Protein AF-A0A7R9WRY3-F1 (afdb_monomer)

Radius of gyration: 20.22 Å; Cα contac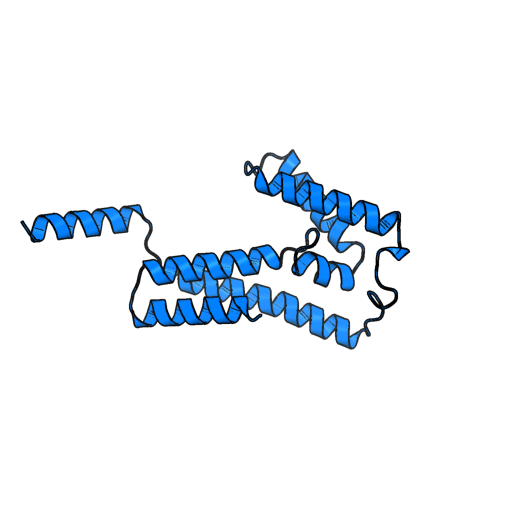ts (8 Å, |Δi|>4): 132; chains: 1; bounding box: 51×34×63 Å

Solvent-accessible surface area (backbone atoms only — not comparable to full-atom values): 8336 Å² total; per-residue (Å²): 104,72,63,53,53,50,18,49,52,37,38,52,51,12,66,76,66,69,34,61,67,35,28,52,52,16,42,52,36,33,48,54,50,54,60,36,50,37,45,46,35,86,33,62,17,13,51,53,40,36,48,76,32,80,60,41,40,54,53,37,48,51,54,50,50,50,39,53,74,71,59,76,59,88,54,72,65,56,56,54,51,50,49,50,23,49,55,51,49,51,44,56,75,74,39,64,80,82,46,63,92,60,59,70,74,62,52,71,68,54,47,50,54,52,51,51,50,52,54,50,49,53,53,52,43,53,50,52,32,56,61,46,51,74,72,42,75,58,70,69,59,54,55,48,56,54,51,53,56,56,59,77,75,108

Secondary structure (DSSP, 8-state):
-HHHHHHHHHHHHHHHHT-HHHHHHHHHHHHHHHHHTSSSTTSHHHHHHHHH-TTHHHHHHHHHHHHHHTT----HHHHHHHHHHHHHHHHHHH-GGGS-TTTT---HHHHHHHHHHHHHHHHHHHHHHHHHHTTPPPHHHHHHHHHHHHHHT-

Structure (mmCIF, N/CA/C/O backbone):
data_AF-A0A7R9WRY3-F1
#
_entry.id   AF-A0A7R9WRY3-F1
#
loop_
_atom_site.group_PDB
_atom_site.id
_atom_site.type_symbol
_atom_site.label_atom_id
_atom_site.label_alt_id
_atom_site.label_comp_id
_atom_site.label_asym_id
_atom_site.label_entity_id
_atom_site.label_seq_id
_atom_site.pdbx_PDB_ins_code
_atom_site.Cartn_x
_atom_site.Cartn_y
_atom_site.Cartn_z
_atom_site.occupancy
_atom_site.B_iso_or_equiv
_atom_site.auth_seq_id
_atom_site.auth_comp_id
_atom_site.auth_asym_id
_atom_site.auth_atom_id
_atom_site.pdbx_PDB_model_num
ATOM 1 N N . ALA A 1 1 ? -1.121 -11.060 -3.358 1.00 72.81 1 ALA A N 1
ATOM 2 C CA . ALA A 1 1 ? -2.499 -11.564 -3.558 1.00 72.81 1 ALA A CA 1
ATOM 3 C C . ALA A 1 1 ? -2.985 -12.427 -2.392 1.00 72.81 1 ALA A C 1
ATOM 5 O O . ALA A 1 1 ? -4.019 -12.094 -1.838 1.00 72.81 1 ALA A O 1
ATOM 6 N N . LEU A 1 2 ? -2.265 -13.479 -1.966 1.00 83.75 2 LEU A N 1
ATOM 7 C CA . LEU A 1 2 ? -2.699 -14.319 -0.829 1.00 83.75 2 LEU A CA 1
ATOM 8 C C . LEU A 1 2 ? -2.947 -13.514 0.459 1.00 83.75 2 LEU A C 1
ATOM 10 O O . LEU A 1 2 ? -3.986 -13.682 1.087 1.00 83.75 2 LEU A O 1
ATOM 14 N N . GLY A 1 3 ? -2.055 -12.575 0.797 1.00 85.69 3 GLY A N 1
ATOM 15 C CA . GLY A 1 3 ? -2.261 -11.666 1.933 1.00 85.69 3 GLY A CA 1
ATOM 16 C C . GLY A 1 3 ? -3.494 -10.766 1.784 1.00 85.69 3 GLY A C 1
ATOM 17 O O . GLY A 1 3 ? -4.172 -10.491 2.767 1.00 85.69 3 GLY A O 1
ATOM 18 N N . SER A 1 4 ? -3.818 -10.347 0.559 1.00 90.12 4 SER A N 1
ATOM 19 C CA . SER A 1 4 ? -4.990 -9.524 0.236 1.00 90.12 4 SER A CA 1
ATOM 20 C C . SER A 1 4 ? -6.288 -10.319 0.398 1.00 90.12 4 SER A C 1
ATOM 22 O O . SER A 1 4 ? -7.255 -9.820 0.962 1.00 90.12 4 SER A O 1
ATOM 24 N N . VAL A 1 5 ? -6.283 -11.581 -0.044 1.00 94.00 5 VAL A N 1
ATOM 25 C CA . VAL A 1 5 ? -7.399 -12.521 0.146 1.00 94.00 5 VAL A CA 1
ATOM 26 C C . VAL A 1 5 ? -7.594 -12.830 1.628 1.00 94.00 5 VAL A C 1
ATOM 28 O O . VAL A 1 5 ? -8.725 -12.817 2.099 1.00 94.00 5 VAL A O 1
ATOM 31 N N . GLY A 1 6 ? -6.509 -13.045 2.379 1.00 94.12 6 GLY A N 1
ATOM 32 C CA . GLY A 1 6 ? -6.565 -13.252 3.827 1.00 94.12 6 GLY A CA 1
ATOM 33 C C . GLY A 1 6 ? -7.178 -12.059 4.563 1.00 94.12 6 GLY A C 1
ATOM 34 O O . GLY A 1 6 ? -8.118 -12.240 5.331 1.00 94.12 6 GLY A O 1
ATOM 35 N N . ALA A 1 7 ? -6.716 -10.837 4.275 1.00 94.31 7 ALA A N 1
ATOM 36 C CA . ALA A 1 7 ? -7.299 -9.617 4.838 1.00 94.31 7 ALA A CA 1
ATOM 37 C C . ALA A 1 7 ? -8.787 -9.465 4.468 1.00 94.31 7 ALA A C 1
ATOM 39 O O . ALA A 1 7 ? -9.609 -9.160 5.328 1.00 94.31 7 ALA A O 1
ATOM 40 N N . GLY A 1 8 ? -9.154 -9.780 3.220 1.00 95.38 8 GLY A N 1
ATOM 41 C CA . GLY A 1 8 ? -10.547 -9.813 2.771 1.00 95.38 8 GLY A CA 1
ATOM 42 C C . GLY A 1 8 ? -11.404 -10.836 3.522 1.00 95.38 8 GLY A C 1
ATOM 43 O O . GLY A 1 8 ? -12.517 -10.520 3.929 1.00 95.38 8 GLY A O 1
ATOM 44 N N . ALA A 1 9 ? -10.887 -12.041 3.770 1.00 96.62 9 ALA A N 1
ATOM 45 C CA . ALA A 1 9 ? -11.593 -13.063 4.541 1.00 96.62 9 ALA A CA 1
ATOM 46 C C . ALA A 1 9 ? -11.839 -12.613 5.991 1.00 96.62 9 ALA A C 1
ATOM 48 O O . ALA A 1 9 ? -12.934 -12.808 6.520 1.00 96.62 9 ALA A O 1
ATOM 49 N N . VAL A 1 10 ? -10.855 -11.953 6.612 1.00 96.62 10 VAL A N 1
ATOM 50 C CA . VAL A 1 10 ? -11.017 -11.360 7.948 1.00 96.62 10 VAL A CA 1
ATOM 51 C C . VAL A 1 10 ? -12.046 -10.228 7.922 1.00 96.62 10 VAL A C 1
ATOM 53 O O . VAL A 1 10 ? -12.890 -10.173 8.813 1.00 96.62 10 VAL A O 1
ATOM 56 N N . ALA A 1 11 ? -12.050 -9.381 6.888 1.00 96.25 11 ALA A N 1
ATOM 57 C CA . ALA A 1 11 ? -13.051 -8.326 6.729 1.00 96.25 11 ALA A CA 1
ATOM 58 C C . ALA A 1 11 ? -14.471 -8.900 6.606 1.00 96.25 11 ALA A C 1
ATOM 60 O O . ALA A 1 11 ? -15.400 -8.405 7.241 1.00 96.25 11 ALA A O 1
ATOM 61 N N . VAL A 1 12 ? -14.655 -9.981 5.841 1.00 96.62 12 VAL A N 1
ATOM 62 C CA . VAL A 1 12 ? -15.948 -10.679 5.744 1.00 96.62 12 VAL A CA 1
ATOM 63 C C . VAL A 1 12 ? -16.364 -11.228 7.110 1.00 96.62 12 VAL A C 1
ATOM 65 O O . VAL A 1 12 ? -17.493 -11.000 7.543 1.00 96.62 12 VAL A O 1
ATOM 68 N N . ALA A 1 13 ? -15.449 -11.880 7.832 1.00 96.81 13 ALA A N 1
ATOM 69 C CA . ALA A 1 13 ? -15.718 -12.367 9.183 1.00 96.81 13 ALA A CA 1
ATOM 70 C C . ALA A 1 13 ? -16.084 -11.226 10.152 1.00 96.81 13 ALA A C 1
ATOM 72 O O . ALA A 1 13 ? -16.980 -11.393 10.984 1.00 96.81 13 ALA A O 1
ATOM 73 N N . ALA A 1 14 ? -15.453 -10.055 10.020 1.00 96.00 14 ALA A N 1
ATOM 74 C CA . ALA A 1 14 ? -15.780 -8.862 10.796 1.00 96.00 14 ALA A CA 1
ATOM 75 C C . ALA A 1 14 ? -17.222 -8.405 10.552 1.00 96.00 14 ALA A C 1
ATOM 77 O O . ALA A 1 14 ? -17.961 -8.189 11.510 1.00 96.00 14 ALA A O 1
ATOM 78 N N . HIS A 1 15 ? -17.662 -8.355 9.291 1.00 94.44 15 HIS A N 1
ATOM 79 C CA . HIS A 1 15 ? -19.038 -7.991 8.944 1.00 94.44 15 HIS A CA 1
ATOM 80 C C . HIS A 1 15 ? -20.062 -9.031 9.416 1.00 94.44 15 HIS A C 1
ATOM 82 O O . HIS A 1 15 ? -21.147 -8.661 9.859 1.0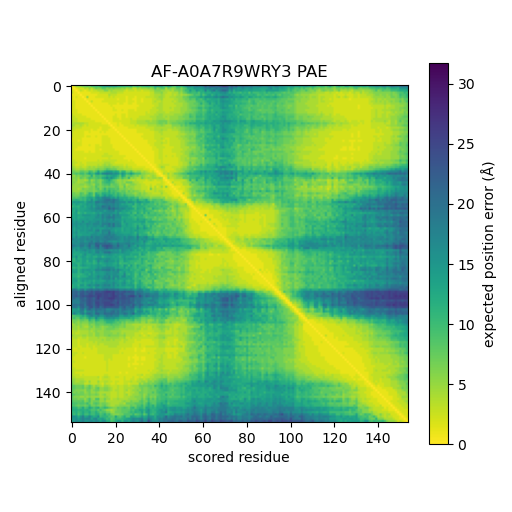0 94.44 15 HIS A O 1
ATOM 88 N N . MET A 1 16 ? -19.733 -10.324 9.370 1.00 96.19 16 MET A N 1
ATOM 89 C CA . MET A 1 16 ? -20.640 -11.379 9.840 1.00 96.19 16 MET A CA 1
ATOM 90 C C . MET A 1 16 ? -20.808 -11.384 11.363 1.00 96.19 16 MET A C 1
ATOM 92 O O . MET A 1 16 ? -21.893 -11.658 11.864 1.00 96.19 16 MET A O 1
ATOM 96 N N . THR A 1 17 ? -19.736 -11.092 12.100 1.00 95.75 17 THR A N 1
ATOM 97 C CA . THR A 1 17 ? -19.719 -11.140 13.574 1.00 95.75 17 THR A CA 1
ATOM 98 C C . THR A 1 17 ? -19.922 -9.777 14.232 1.00 95.75 17 THR A C 1
ATOM 100 O O . THR A 1 17 ? -20.050 -9.706 15.452 1.00 95.75 17 THR A O 1
ATOM 103 N N . GLN A 1 18 ? -19.920 -8.694 13.446 1.00 93.31 18 GLN A N 1
ATOM 104 C CA . GLN A 1 18 ? -19.911 -7.303 13.917 1.00 93.31 18 GLN A CA 1
ATOM 105 C C . GLN A 1 18 ? -18.767 -7.011 14.910 1.00 93.31 18 GLN A C 1
ATOM 107 O O . GLN A 1 18 ? -18.871 -6.152 15.788 1.00 93.31 18 GLN A O 1
ATOM 112 N N . SER A 1 19 ? -17.651 -7.735 14.780 1.00 94.38 19 SER A N 1
ATOM 113 C CA . SER A 1 19 ? -16.525 -7.657 15.709 1.00 94.38 19 SER A CA 1
ATOM 114 C C . SER A 1 19 ? -15.585 -6.505 15.366 1.00 94.38 19 SER A C 1
ATOM 116 O O . SER A 1 19 ? -14.888 -6.525 14.351 1.00 94.38 19 SER A O 1
ATOM 118 N N . GLN A 1 20 ? -15.498 -5.532 16.274 1.00 94.06 20 GLN A N 1
ATOM 119 C CA . GLN A 1 20 ? -14.605 -4.370 16.164 1.00 94.06 20 GLN A CA 1
ATOM 120 C C . GLN A 1 20 ? -13.122 -4.761 16.153 1.00 94.06 20 GLN A C 1
ATOM 122 O O . GLN A 1 20 ? -12.318 -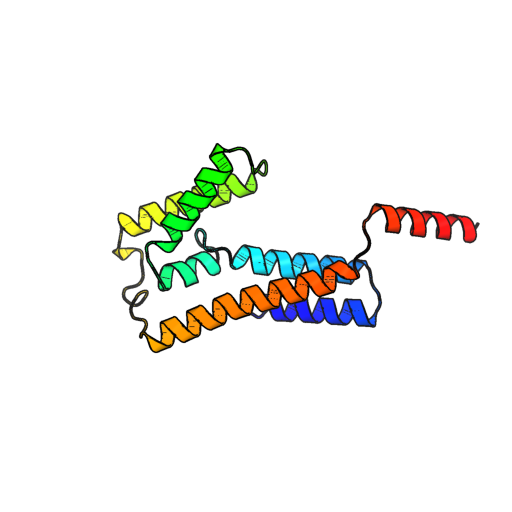4.125 15.476 1.00 94.06 20 GLN A O 1
ATOM 127 N N . LEU A 1 21 ? -12.770 -5.863 16.821 1.00 93.75 21 LEU A N 1
ATOM 128 C CA . LEU A 1 21 ? -11.424 -6.426 16.747 1.00 93.75 21 LEU A CA 1
ATOM 129 C C . LEU A 1 21 ? -11.110 -6.926 15.332 1.00 93.75 21 LEU A C 1
ATOM 131 O O . LEU A 1 21 ? -10.042 -6.636 14.802 1.00 93.75 21 LEU A O 1
ATOM 135 N N . LEU A 1 22 ? -12.035 -7.660 14.708 1.00 96.06 22 LEU A N 1
ATOM 136 C CA . LEU A 1 22 ? -11.818 -8.198 13.364 1.00 96.06 22 LEU A CA 1
ATOM 137 C C . LEU A 1 22 ? -11.782 -7.091 12.307 1.00 96.06 22 LEU A C 1
ATOM 139 O O . LEU A 1 22 ? -10.964 -7.183 11.394 1.00 96.06 22 LEU A O 1
ATOM 143 N N . PHE A 1 23 ? -12.579 -6.027 12.464 1.00 96.31 23 PHE A N 1
ATOM 144 C CA . PHE A 1 23 ? -12.474 -4.836 11.616 1.00 96.31 23 PHE A CA 1
ATOM 145 C C . PHE A 1 23 ? -11.063 -4.239 11.676 1.00 96.31 23 PHE A C 1
ATOM 147 O O . PHE A 1 23 ? -10.453 -4.039 10.629 1.00 96.31 23 PHE A O 1
ATOM 154 N N . ALA A 1 24 ? -10.502 -4.054 12.877 1.00 94.75 24 ALA A N 1
ATOM 155 C CA . ALA A 1 24 ? -9.151 -3.519 13.046 1.00 94.75 24 ALA A CA 1
ATOM 156 C C . ALA A 1 24 ? -8.056 -4.438 12.467 1.00 94.75 24 ALA A C 1
ATOM 158 O O . ALA A 1 24 ? -7.100 -3.962 11.855 1.00 94.75 24 ALA A O 1
ATOM 159 N N . VAL A 1 25 ? -8.191 -5.760 12.629 1.00 95.75 25 VAL A N 1
ATOM 160 C CA . VAL A 1 25 ? -7.232 -6.734 12.074 1.00 95.75 25 VAL A CA 1
ATOM 161 C C . VAL A 1 25 ? -7.292 -6.760 10.545 1.00 95.75 25 VAL A C 1
ATOM 163 O O . VAL A 1 25 ? -6.247 -6.822 9.894 1.00 95.75 25 VAL A O 1
ATOM 166 N N . ALA A 1 26 ? -8.490 -6.689 9.960 1.00 96.31 26 ALA A N 1
ATOM 167 C CA . ALA A 1 26 ? -8.658 -6.574 8.516 1.00 96.31 26 ALA A CA 1
ATOM 168 C C . ALA A 1 26 ? -8.031 -5.280 7.978 1.00 96.31 26 ALA A C 1
ATOM 170 O O . ALA A 1 26 ? -7.277 -5.337 7.006 1.00 96.31 26 ALA A O 1
ATOM 171 N N . ASP A 1 27 ? -8.274 -4.149 8.650 1.00 94.19 27 ASP A N 1
ATOM 172 C CA . ASP A 1 27 ? -7.731 -2.838 8.275 1.00 94.19 27 ASP A CA 1
ATOM 173 C C . ASP A 1 27 ? -6.198 -2.851 8.278 1.00 94.19 27 ASP A C 1
ATOM 175 O O . ASP A 1 27 ? -5.555 -2.479 7.296 1.00 94.19 27 ASP A O 1
ATOM 179 N N . PHE A 1 28 ? -5.598 -3.409 9.334 1.00 94.00 28 PHE A N 1
ATOM 180 C CA . PHE A 1 28 ? -4.153 -3.613 9.413 1.00 94.00 28 PHE A CA 1
ATOM 181 C C . PHE A 1 28 ? -3.633 -4.523 8.290 1.00 94.00 28 PHE A C 1
ATOM 183 O O . PHE A 1 28 ? -2.594 -4.249 7.686 1.00 94.00 28 PHE A O 1
ATOM 190 N N . GLY A 1 29 ? -4.360 -5.596 7.971 1.00 94.75 29 GLY A N 1
ATOM 191 C CA . GLY A 1 29 ? -4.026 -6.495 6.870 1.00 94.75 29 GLY A CA 1
ATOM 192 C C . GLY A 1 29 ? -4.026 -5.793 5.509 1.00 94.75 29 GLY A C 1
ATOM 193 O O . GLY A 1 29 ? -3.085 -5.970 4.729 1.00 94.75 29 GLY A O 1
ATOM 194 N N . PHE A 1 30 ? -5.041 -4.976 5.217 1.00 95.31 30 PHE A N 1
ATOM 195 C CA . PHE A 1 30 ? -5.092 -4.176 3.990 1.00 95.31 30 PHE A CA 1
ATOM 196 C C . PHE A 1 30 ? -3.952 -3.164 3.933 1.00 95.31 30 PHE A C 1
ATOM 198 O O . PHE A 1 30 ? -3.247 -3.112 2.922 1.00 95.31 30 PHE A O 1
ATOM 205 N N . MET A 1 31 ? -3.703 -2.463 5.039 1.00 92.94 31 MET A N 1
ATOM 206 C CA . MET A 1 31 ? -2.604 -1.517 5.171 1.00 92.94 31 MET A CA 1
ATOM 207 C C . MET A 1 31 ? -1.268 -2.192 4.841 1.00 92.94 31 MET A C 1
ATOM 209 O O . MET A 1 31 ? -0.562 -1.736 3.948 1.00 92.94 31 MET A O 1
ATOM 213 N N . VAL A 1 32 ? -0.929 -3.320 5.475 1.00 90.88 32 VAL A N 1
ATOM 214 C CA . VAL A 1 32 ? 0.333 -4.040 5.212 1.00 90.88 32 VAL A CA 1
ATOM 215 C C . VAL A 1 32 ? 0.465 -4.449 3.739 1.00 90.88 32 VAL A C 1
ATOM 217 O O . VAL A 1 32 ? 1.544 -4.314 3.157 1.00 90.88 32 VAL A O 1
ATOM 220 N N . ASN A 1 33 ? -0.620 -4.906 3.103 1.00 92.31 33 ASN A N 1
ATOM 221 C CA . ASN A 1 33 ? -0.599 -5.220 1.672 1.00 92.31 33 ASN A CA 1
ATOM 222 C C . ASN A 1 33 ? -0.350 -3.967 0.814 1.00 92.31 33 ASN A C 1
ATOM 224 O O . ASN A 1 33 ? 0.443 -4.032 -0.122 1.00 92.31 33 ASN A O 1
ATOM 228 N N . LEU A 1 34 ? -0.987 -2.836 1.127 1.00 89.56 34 LEU A N 1
ATOM 229 C CA . LEU A 1 34 ? -0.782 -1.568 0.419 1.00 89.56 34 LEU A CA 1
ATOM 230 C C . LEU A 1 34 ? 0.642 -1.035 0.600 1.00 89.56 34 LEU A C 1
ATOM 232 O O . LEU A 1 34 ? 1.257 -0.611 -0.377 1.00 89.56 34 LEU A O 1
ATOM 236 N N . PHE A 1 35 ? 1.198 -1.130 1.811 1.00 86.19 35 PHE A N 1
ATOM 237 C CA . PHE A 1 35 ? 2.595 -0.793 2.075 1.00 86.19 35 PHE A CA 1
ATOM 238 C C . PHE A 1 35 ? 3.532 -1.642 1.209 1.00 86.19 35 PHE A C 1
ATOM 240 O O . PHE A 1 35 ? 4.390 -1.089 0.527 1.00 86.19 35 PHE A O 1
ATOM 247 N N . ASN A 1 36 ? 3.332 -2.965 1.156 1.00 86.31 36 ASN A N 1
ATOM 248 C CA . ASN A 1 36 ? 4.123 -3.864 0.305 1.00 86.31 36 ASN A CA 1
ATOM 249 C C . ASN A 1 36 ? 4.024 -3.540 -1.189 1.00 86.31 36 ASN A C 1
ATOM 251 O O . ASN A 1 36 ? 4.960 -3.826 -1.933 1.00 86.31 36 ASN A O 1
ATOM 255 N N . LEU A 1 37 ? 2.927 -2.929 -1.632 1.00 87.12 37 LEU A N 1
ATOM 256 C CA . LEU A 1 37 ? 2.745 -2.483 -3.009 1.00 87.12 37 LEU A CA 1
ATOM 257 C C . LEU A 1 37 ? 3.308 -1.082 -3.275 1.00 87.12 37 LEU A C 1
ATOM 259 O O . LEU A 1 37 ? 3.155 -0.600 -4.387 1.00 87.12 37 LEU A O 1
ATOM 263 N N . MET A 1 38 ? 3.980 -0.407 -2.340 1.00 80.50 38 MET A N 1
ATOM 264 C CA . MET A 1 38 ? 4.642 0.859 -2.670 1.00 80.50 38 MET A CA 1
ATOM 265 C C . MET A 1 38 ? 5.826 0.638 -3.632 1.00 80.50 38 MET A C 1
ATOM 267 O O . MET A 1 38 ? 6.582 -0.324 -3.473 1.00 80.50 38 MET A O 1
ATOM 271 N N . PRO A 1 39 ? 6.044 1.528 -4.622 1.00 75.19 39 PRO A N 1
ATOM 272 C CA . PRO A 1 39 ? 7.098 1.385 -5.630 1.00 75.19 39 PRO A CA 1
ATOM 273 C C . PRO A 1 39 ? 8.487 1.796 -5.099 1.00 75.19 39 PRO A C 1
ATOM 275 O O . PRO A 1 39 ? 9.192 2.583 -5.730 1.00 75.19 39 PRO A O 1
ATOM 278 N N . ILE A 1 40 ? 8.884 1.295 -3.926 1.00 70.94 40 ILE A N 1
ATOM 279 C CA . ILE A 1 40 ? 10.106 1.704 -3.221 1.00 70.94 40 ILE A CA 1
ATOM 280 C C . ILE A 1 40 ? 10.883 0.470 -2.748 1.00 70.94 40 ILE A C 1
ATOM 282 O O . ILE A 1 40 ? 10.313 -0.444 -2.155 1.00 70.94 40 ILE A O 1
ATOM 286 N N . GLY A 1 41 ? 12.196 0.463 -3.000 1.00 70.19 41 GLY A N 1
ATOM 287 C CA . GLY A 1 41 ? 13.119 -0.572 -2.522 1.00 70.19 41 GLY A CA 1
ATOM 288 C C . GLY A 1 41 ? 12.747 -1.994 -2.956 1.00 70.19 41 GLY A C 1
ATOM 289 O O . GLY A 1 41 ? 12.268 -2.209 -4.075 1.00 70.19 41 GLY A O 1
ATOM 290 N N . SER A 1 42 ? 12.959 -2.946 -2.043 1.00 65.25 42 SER A N 1
ATOM 291 C CA . SER A 1 42 ? 12.797 -4.389 -2.261 1.00 65.25 42 SER A CA 1
ATOM 292 C C . SER A 1 42 ? 11.386 -4.892 -1.961 1.00 65.25 42 SER A C 1
ATOM 294 O O . SER A 1 42 ? 11.115 -6.089 -2.097 1.00 65.25 42 SER A O 1
ATOM 296 N N . MET A 1 43 ? 10.485 -3.981 -1.576 1.00 77.81 43 MET A N 1
ATOM 297 C CA . MET A 1 43 ? 9.063 -4.261 -1.400 1.00 77.81 43 MET A CA 1
ATOM 298 C C . MET A 1 43 ? 8.481 -4.807 -2.712 1.00 77.81 43 MET A C 1
ATOM 300 O O . MET A 1 43 ? 8.996 -4.526 -3.801 1.00 77.81 43 MET A O 1
ATOM 304 N N . ASP A 1 44 ? 7.402 -5.586 -2.636 1.00 82.12 44 ASP A N 1
ATOM 305 C CA . ASP A 1 44 ? 6.805 -6.228 -3.816 1.00 82.12 44 ASP A CA 1
ATOM 306 C C . ASP A 1 44 ? 6.475 -5.211 -4.925 1.00 82.12 44 ASP A C 1
ATOM 308 O O . ASP A 1 44 ? 6.756 -5.458 -6.102 1.00 82.12 44 ASP A O 1
ATOM 312 N N . GLY A 1 45 ? 5.978 -4.025 -4.560 1.00 78.31 45 GLY A N 1
ATOM 313 C CA . GLY A 1 45 ? 5.736 -2.916 -5.484 1.00 78.31 45 GLY A CA 1
ATOM 314 C C . GLY A 1 45 ? 7.013 -2.348 -6.102 1.00 78.31 45 GLY A C 1
ATOM 315 O O . GLY A 1 45 ? 7.038 -2.049 -7.294 1.00 78.31 45 GLY A O 1
ATOM 316 N N . GLY A 1 46 ? 8.110 -2.279 -5.347 1.00 76.38 46 GLY A N 1
ATOM 317 C CA . GLY A 1 46 ? 9.427 -1.895 -5.852 1.00 76.38 46 GLY A CA 1
ATOM 318 C C . GLY A 1 46 ? 9.985 -2.897 -6.868 1.00 76.38 46 GLY A C 1
ATOM 319 O O . GLY A 1 46 ? 10.544 -2.490 -7.889 1.00 76.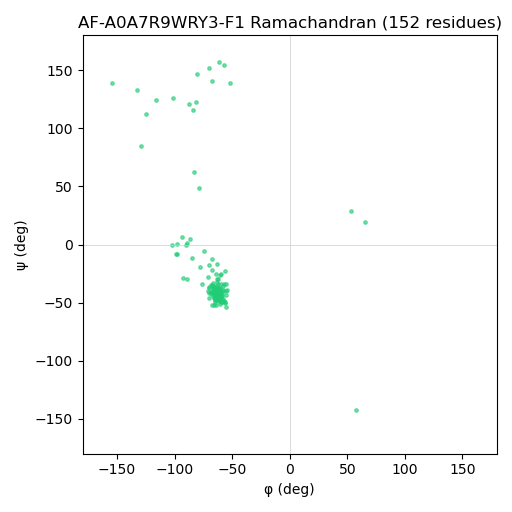38 46 GLY A O 1
ATOM 320 N N . ARG A 1 47 ? 9.759 -4.199 -6.666 1.00 79.12 47 ARG A N 1
ATOM 321 C CA . ARG A 1 47 ? 10.156 -5.252 -7.618 1.00 79.12 47 ARG A CA 1
ATOM 322 C C . ARG A 1 47 ? 9.319 -5.212 -8.896 1.00 79.12 47 ARG A C 1
ATOM 324 O O . ARG A 1 47 ? 9.873 -5.274 -9.991 1.00 79.12 47 ARG A O 1
ATOM 331 N N . ILE A 1 48 ? 7.997 -5.079 -8.777 1.00 79.56 48 ILE A N 1
ATOM 332 C CA . ILE A 1 48 ? 7.088 -5.024 -9.932 1.00 79.56 48 ILE A CA 1
ATOM 333 C C . ILE A 1 48 ? 7.320 -3.740 -10.737 1.00 79.56 48 ILE A C 1
ATOM 335 O O . ILE A 1 48 ? 7.571 -3.804 -11.941 1.00 79.56 48 ILE A O 1
ATOM 339 N N . ALA A 1 49 ? 7.307 -2.576 -10.081 1.00 77.38 49 ALA A N 1
ATOM 340 C CA . ALA A 1 49 ? 7.554 -1.295 -10.737 1.00 77.38 49 ALA A CA 1
ATOM 341 C C . ALA A 1 49 ? 8.961 -1.247 -11.345 1.00 77.38 49 ALA A C 1
ATOM 343 O O . ALA A 1 49 ? 9.134 -0.799 -12.478 1.00 77.38 49 ALA A O 1
ATOM 344 N N . GLY A 1 50 ? 9.947 -1.793 -10.629 1.00 70.31 50 GLY A N 1
ATOM 345 C CA . GLY A 1 50 ? 11.311 -1.938 -11.106 1.00 70.31 50 GLY A CA 1
ATOM 346 C C . GLY A 1 50 ? 11.422 -2.798 -12.365 1.00 70.31 50 GLY A C 1
ATOM 347 O O . GLY A 1 50 ? 12.209 -2.468 -13.253 1.00 70.31 50 GLY A O 1
ATOM 348 N N . ALA A 1 51 ? 10.670 -3.893 -12.468 1.00 71.19 51 ALA A N 1
ATOM 349 C CA . ALA A 1 51 ? 10.642 -4.722 -13.673 1.00 71.19 51 ALA A CA 1
ATOM 350 C C . ALA A 1 51 ? 10.029 -3.969 -14.868 1.00 71.19 51 ALA A C 1
ATOM 352 O O . ALA A 1 51 ? 10.506 -4.102 -15.997 1.00 71.19 51 ALA A O 1
ATOM 353 N N . LEU A 1 52 ? 9.020 -3.125 -14.622 1.00 70.69 52 LEU A N 1
ATOM 354 C CA . LEU A 1 52 ? 8.392 -2.293 -15.652 1.00 70.69 52 LEU A CA 1
ATOM 355 C C . LEU A 1 52 ? 9.312 -1.158 -16.133 1.00 70.69 52 LEU A C 1
ATOM 357 O O . LEU A 1 52 ? 9.368 -0.885 -17.334 1.00 70.69 52 LEU A O 1
ATOM 361 N N . SER A 1 53 ? 10.049 -0.511 -15.224 1.00 69.75 53 SER A N 1
ATOM 362 C CA . SER A 1 53 ? 11.008 0.546 -15.551 1.00 69.75 53 SER A CA 1
ATOM 363 C C . SER A 1 53 ? 12.109 0.674 -14.501 1.00 69.75 53 SER A C 1
ATOM 365 O O . SER A 1 53 ? 11.861 0.703 -13.302 1.00 69.75 53 SER A O 1
ATOM 367 N N . LYS A 1 54 ? 13.346 0.871 -14.960 1.00 67.75 54 LYS A N 1
ATOM 368 C CA . LYS A 1 54 ? 14.515 1.147 -14.104 1.00 67.75 54 LYS A CA 1
ATOM 369 C C . LYS A 1 54 ? 14.376 2.476 -13.344 1.00 67.75 54 LYS A C 1
ATOM 371 O O . LYS A 1 54 ? 14.962 2.650 -12.283 1.00 67.75 54 LYS A O 1
ATOM 376 N N . TRP A 1 55 ? 13.593 3.404 -13.897 1.00 71.94 55 TRP A N 1
ATOM 377 C CA . TRP A 1 55 ? 13.404 4.762 -13.384 1.00 71.94 55 TRP A CA 1
ATOM 378 C C . TRP A 1 55 ? 12.338 4.868 -12.292 1.00 71.94 55 TRP A C 1
ATOM 380 O O . TRP A 1 55 ? 12.262 5.897 -11.626 1.00 71.94 55 TRP A O 1
ATOM 390 N N . SER A 1 56 ? 11.529 3.826 -12.069 1.00 72.31 56 SER A N 1
ATOM 391 C CA . SER A 1 56 ? 10.480 3.862 -11.042 1.00 72.31 56 SER A CA 1
ATOM 392 C C . SER A 1 56 ? 11.058 4.050 -9.637 1.00 72.31 56 SER A C 1
ATOM 394 O O . SER A 1 56 ? 10.502 4.796 -8.839 1.00 72.31 56 SER A O 1
ATOM 396 N N . HIS A 1 57 ? 12.206 3.429 -9.354 1.00 74.12 57 HIS A N 1
ATOM 397 C CA . HIS A 1 57 ? 12.915 3.576 -8.083 1.00 74.12 57 HIS A CA 1
ATOM 398 C C . HIS A 1 57 ? 13.469 4.990 -7.887 1.00 74.12 57 HIS A C 1
ATOM 400 O O . HIS A 1 57 ? 13.372 5.534 -6.792 1.00 74.12 57 HIS A O 1
ATOM 406 N N . VAL A 1 58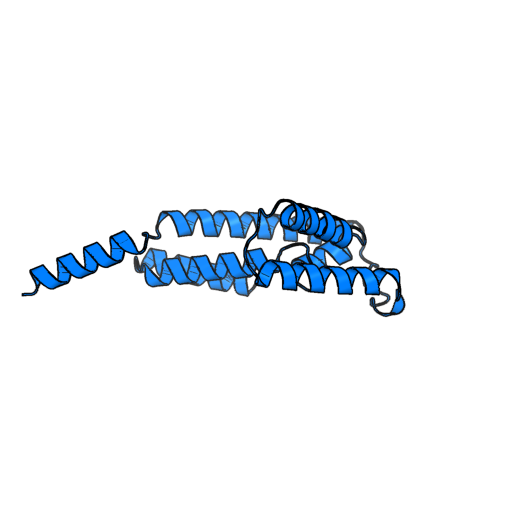 ? 13.969 5.619 -8.956 1.00 80.94 58 VAL A N 1
ATOM 407 C CA . VAL A 1 58 ? 14.427 7.018 -8.928 1.00 80.94 58 VAL A CA 1
ATOM 408 C C . VAL A 1 58 ? 13.253 7.959 -8.654 1.00 80.94 58 VAL A C 1
ATOM 410 O O . VAL A 1 58 ? 13.371 8.855 -7.823 1.00 80.94 58 VAL A O 1
ATOM 413 N N . ALA A 1 59 ? 12.102 7.730 -9.293 1.00 81.50 59 ALA A N 1
ATOM 414 C CA . ALA A 1 59 ? 10.889 8.502 -9.034 1.00 81.50 59 ALA A CA 1
ATOM 415 C C . ALA A 1 59 ? 10.398 8.332 -7.584 1.00 81.50 59 ALA A C 1
ATOM 417 O O . ALA A 1 59 ? 10.065 9.318 -6.927 1.00 81.50 59 ALA A O 1
ATOM 418 N N . GLY A 1 60 ? 10.406 7.098 -7.066 1.00 79.06 60 GLY A N 1
ATOM 419 C CA . GLY A 1 60 ? 10.063 6.795 -5.674 1.00 79.06 60 GLY A CA 1
ATOM 420 C C . GLY A 1 60 ? 11.005 7.467 -4.671 1.00 79.06 60 GLY A C 1
ATOM 421 O O . GLY A 1 60 ? 10.540 8.064 -3.703 1.00 79.06 60 GLY A O 1
ATOM 422 N N . LEU A 1 61 ? 12.316 7.449 -4.931 1.00 84.25 61 LEU A N 1
ATOM 423 C CA . LEU A 1 61 ? 13.309 8.158 -4.119 1.00 84.25 61 LEU A CA 1
ATOM 424 C C . LEU A 1 61 ? 13.159 9.672 -4.187 1.00 84.25 61 LEU A C 1
ATOM 426 O O . LEU A 1 61 ? 13.304 10.330 -3.164 1.00 84.25 61 LEU A O 1
ATOM 430 N N . GLY A 1 62 ? 12.857 10.224 -5.362 1.00 87.06 62 GLY A N 1
ATOM 431 C CA . GLY A 1 62 ? 12.608 11.653 -5.524 1.00 87.06 62 GLY A CA 1
ATOM 432 C C . GLY A 1 62 ? 11.407 12.112 -4.699 1.00 87.06 62 GLY A C 1
ATOM 433 O O . GLY A 1 62 ? 11.516 13.065 -3.932 1.00 87.06 62 GLY A O 1
ATOM 434 N N . MET A 1 63 ? 10.285 11.388 -4.787 1.00 85.06 63 MET A N 1
ATOM 435 C CA . MET A 1 63 ? 9.100 11.664 -3.967 1.00 85.06 63 MET A CA 1
ATOM 436 C C . MET A 1 63 ? 9.378 11.482 -2.473 1.00 85.06 63 MET A C 1
ATOM 438 O O . MET A 1 63 ? 9.053 12.360 -1.678 1.00 85.06 63 MET A O 1
ATOM 442 N N . GLY A 1 64 ? 10.014 10.377 -2.079 1.00 85.00 64 GLY A N 1
ATOM 443 C CA . GLY A 1 64 ? 10.340 10.121 -0.678 1.00 85.00 64 GLY A CA 1
ATOM 444 C C . GLY A 1 64 ? 11.325 11.144 -0.096 1.00 85.00 64 GLY A C 1
ATOM 445 O O . GLY A 1 64 ? 11.142 11.615 1.023 1.00 85.00 64 GLY A O 1
ATOM 446 N N . GLY A 1 65 ? 12.328 11.550 -0.876 1.00 87.12 65 GLY A N 1
ATOM 447 C CA . GLY A 1 65 ? 13.289 12.587 -0.511 1.00 87.12 65 GLY A CA 1
ATOM 448 C C . GLY A 1 65 ? 12.643 13.963 -0.376 1.00 87.12 65 GLY A C 1
ATOM 449 O O . GLY A 1 65 ? 12.946 14.680 0.573 1.00 87.12 65 GLY A O 1
ATOM 450 N N . ALA A 1 66 ? 11.700 14.306 -1.259 1.00 88.50 66 ALA A N 1
ATOM 451 C CA . ALA A 1 66 ? 10.921 15.535 -1.136 1.00 88.50 66 ALA A CA 1
ATOM 452 C C . ALA A 1 66 ? 10.104 15.553 0.167 1.00 88.50 66 ALA A C 1
ATOM 454 O O . ALA A 1 66 ? 10.175 16.526 0.911 1.00 88.50 66 ALA A O 1
ATOM 455 N N . LEU A 1 67 ? 9.404 14.459 0.488 1.00 87.00 67 LEU A N 1
ATOM 456 C CA . LEU A 1 67 ? 8.629 14.331 1.731 1.00 87.00 67 LEU A CA 1
ATOM 457 C C . LEU A 1 67 ? 9.502 14.406 2.995 1.00 87.00 67 LEU A C 1
ATOM 459 O O . LEU A 1 67 ? 9.084 14.987 3.999 1.00 87.00 67 LEU A O 1
ATOM 463 N N . ALA A 1 68 ? 10.710 13.835 2.945 1.00 87.19 68 ALA A N 1
ATOM 464 C CA . ALA A 1 68 ? 11.696 13.953 4.017 1.00 87.19 68 ALA A CA 1
ATOM 465 C C . ALA A 1 68 ? 12.166 15.406 4.183 1.00 87.19 68 ALA A C 1
ATOM 467 O O . ALA A 1 68 ? 12.193 15.925 5.296 1.00 87.19 68 ALA A O 1
ATOM 468 N N . PHE A 1 69 ? 12.502 16.074 3.076 1.00 89.12 69 PHE A N 1
ATOM 469 C CA . PHE A 1 69 ? 13.008 17.446 3.083 1.00 89.12 69 PHE A CA 1
ATOM 470 C C . PHE A 1 69 ? 11.975 18.449 3.601 1.00 89.12 69 PHE A C 1
ATOM 472 O O . PHE A 1 69 ? 12.319 19.356 4.353 1.00 89.12 69 PHE A O 1
ATOM 479 N N . THR A 1 70 ? 10.699 18.273 3.250 1.00 89.94 70 THR A N 1
ATOM 480 C CA . THR A 1 70 ? 9.616 19.131 3.749 1.00 89.94 70 THR A CA 1
ATOM 481 C C . THR A 1 70 ? 9.246 18.848 5.206 1.00 89.94 70 THR A C 1
ATOM 483 O O . THR A 1 70 ? 8.385 19.534 5.747 1.00 89.94 70 THR A O 1
ATOM 486 N N . GLY A 1 71 ? 9.826 17.821 5.840 1.00 85.00 71 GLY A N 1
ATOM 487 C CA . GLY A 1 71 ? 9.454 17.396 7.192 1.00 85.00 71 GLY A CA 1
ATOM 488 C C . GLY A 1 71 ? 8.024 16.854 7.290 1.00 85.00 71 GLY A C 1
ATOM 489 O O . GLY A 1 71 ? 7.465 16.792 8.381 1.00 85.00 71 GLY A O 1
ATOM 490 N N . ALA A 1 72 ? 7.420 16.452 6.165 1.00 82.06 72 ALA A N 1
ATOM 491 C CA . ALA A 1 72 ? 6.035 15.976 6.130 1.00 82.06 72 ALA A CA 1
ATOM 492 C C . ALA A 1 72 ? 5.869 14.611 6.818 1.00 82.06 72 ALA A C 1
ATOM 494 O O . ALA A 1 72 ? 4.758 14.219 7.170 1.00 82.06 72 ALA A O 1
ATOM 495 N N . VAL A 1 73 ? 6.974 13.880 7.011 1.00 79.56 73 VAL A N 1
ATOM 496 C CA . VAL A 1 73 ? 6.983 12.547 7.612 1.00 79.56 73 VAL A CA 1
ATOM 497 C C . VAL A 1 73 ? 7.934 12.509 8.810 1.00 79.56 73 VAL A C 1
ATOM 499 O O . VAL A 1 73 ? 9.153 12.578 8.666 1.00 79.56 73 VAL A O 1
ATOM 502 N N . GLY A 1 74 ? 7.368 12.352 10.009 1.00 80.62 74 GLY A N 1
ATOM 503 C CA . GLY A 1 74 ? 8.113 12.229 11.272 1.00 80.62 74 GLY A CA 1
ATOM 504 C C . GLY A 1 74 ? 8.405 10.789 11.714 1.00 80.62 74 GLY A C 1
ATOM 505 O O . GLY A 1 74 ? 8.873 10.578 12.828 1.00 80.62 74 GLY A O 1
ATOM 506 N N . ASN A 1 75 ? 8.096 9.781 10.892 1.00 81.56 75 ASN A N 1
ATOM 507 C CA . ASN A 1 75 ? 8.218 8.373 11.277 1.00 81.56 75 ASN A CA 1
ATOM 508 C C . ASN A 1 75 ? 9.636 7.825 10.986 1.00 81.56 75 ASN A C 1
ATOM 510 O O . ASN A 1 75 ? 10.021 7.783 9.818 1.00 81.56 75 ASN A O 1
ATOM 514 N N . PRO A 1 76 ? 10.391 7.321 11.983 1.00 82.62 76 PRO A N 1
ATOM 515 C CA . PRO A 1 76 ? 11.731 6.754 11.780 1.00 82.62 76 PRO A CA 1
ATOM 516 C C . PRO A 1 76 ? 11.798 5.629 10.736 1.00 82.62 76 PRO A C 1
ATOM 518 O O . PRO A 1 76 ? 12.779 5.518 10.002 1.00 82.62 76 PRO A O 1
ATOM 521 N N . ILE A 1 77 ? 10.742 4.817 10.621 1.00 80.81 77 ILE A N 1
ATOM 522 C CA . ILE A 1 77 ? 10.668 3.706 9.661 1.00 80.81 77 ILE A CA 1
ATOM 523 C C . ILE A 1 77 ? 10.715 4.228 8.221 1.00 80.81 77 ILE A C 1
ATOM 525 O O . ILE A 1 77 ? 11.341 3.612 7.362 1.00 80.81 77 ILE A O 1
ATOM 529 N N . PHE A 1 78 ? 10.114 5.390 7.956 1.00 81.44 78 PHE A N 1
ATOM 530 C CA . PHE A 1 78 ? 10.132 6.004 6.630 1.00 81.44 78 PHE A CA 1
ATOM 531 C C . PHE A 1 78 ? 11.561 6.284 6.152 1.00 81.44 78 PHE A C 1
ATOM 533 O O . PHE A 1 78 ? 11.901 5.974 5.013 1.00 81.44 78 PHE A O 1
ATOM 540 N N . TYR A 1 79 ? 12.423 6.794 7.034 1.00 84.56 79 TYR A N 1
ATOM 541 C CA . TYR A 1 79 ? 13.819 7.083 6.703 1.00 84.56 79 TYR A CA 1
ATOM 542 C C . TYR A 1 79 ? 14.627 5.807 6.438 1.00 84.56 79 TYR A C 1
ATOM 544 O O . TYR A 1 79 ? 15.464 5.791 5.539 1.00 84.56 79 TYR A O 1
ATOM 552 N N . LEU A 1 80 ? 14.339 4.713 7.152 1.00 83.00 80 LEU A N 1
ATOM 553 C CA . LEU A 1 80 ? 14.944 3.403 6.880 1.00 83.00 80 LEU A CA 1
ATOM 554 C C . LEU A 1 80 ? 14.517 2.852 5.509 1.00 83.00 80 LEU A C 1
ATOM 556 O O . LEU A 1 80 ? 15.343 2.331 4.754 1.00 83.00 80 LEU A O 1
ATOM 560 N N . ILE A 1 81 ? 13.238 3.008 5.155 1.00 80.44 81 ILE A N 1
ATOM 561 C CA . ILE A 1 81 ? 12.714 2.642 3.832 1.00 80.44 81 ILE A CA 1
ATOM 562 C C . ILE A 1 81 ? 13.377 3.498 2.744 1.00 80.44 81 ILE A C 1
ATOM 564 O O . ILE A 1 81 ? 13.817 2.970 1.724 1.00 80.44 81 ILE A O 1
ATOM 568 N N . LEU A 1 82 ? 13.520 4.805 2.972 1.00 84.31 82 LEU A N 1
ATOM 569 C CA . LEU A 1 82 ? 14.161 5.713 2.024 1.00 84.31 82 LEU A CA 1
ATOM 570 C C . LEU A 1 82 ? 15.642 5.363 1.809 1.00 84.31 82 LEU A C 1
ATOM 572 O O . LEU A 1 82 ? 16.101 5.292 0.669 1.00 84.31 82 LEU A O 1
ATOM 576 N N . LEU A 1 83 ? 16.375 5.081 2.889 1.00 86.00 83 LEU A N 1
ATOM 577 C CA . LEU A 1 83 ? 17.784 4.686 2.842 1.00 86.00 83 LEU A CA 1
ATOM 578 C C . LEU A 1 83 ? 17.975 3.358 2.093 1.00 86.00 83 LEU A C 1
ATOM 580 O O . LEU A 1 83 ? 18.833 3.254 1.214 1.00 86.00 83 LEU A O 1
ATOM 584 N N . SER A 1 84 ? 17.160 2.348 2.412 1.00 81.62 84 SER A N 1
ATOM 585 C CA . SER A 1 84 ? 17.214 1.041 1.744 1.00 81.62 84 SER A CA 1
ATOM 586 C C . SER A 1 84 ? 16.862 1.141 0.256 1.00 81.62 84 SER A C 1
ATOM 588 O O . SER A 1 84 ? 17.582 0.585 -0.577 1.00 81.62 84 SER A O 1
ATOM 590 N N . GLY A 1 85 ? 15.840 1.930 -0.098 1.00 79.75 85 GLY A N 1
ATOM 591 C CA . GLY A 1 85 ? 15.503 2.243 -1.487 1.00 79.75 85 GLY A CA 1
ATOM 592 C C . GLY A 1 85 ? 16.635 2.965 -2.226 1.00 79.75 85 GLY A C 1
ATOM 593 O O . GLY A 1 85 ? 16.908 2.658 -3.389 1.00 79.75 85 GLY A O 1
ATOM 594 N N . GLY A 1 86 ? 17.340 3.871 -1.539 1.00 84.06 86 GLY A N 1
ATOM 595 C CA . GLY A 1 86 ? 18.520 4.579 -2.042 1.00 84.06 86 GLY A CA 1
ATOM 596 C C . GLY A 1 86 ? 19.646 3.622 -2.406 1.00 84.06 86 GLY A C 1
ATOM 597 O O . GLY A 1 86 ? 20.153 3.635 -3.529 1.00 84.06 86 GLY A O 1
ATOM 598 N N . TRP A 1 87 ? 19.984 2.738 -1.468 1.00 82.44 87 TRP A N 1
ATOM 599 C CA . TRP A 1 87 ? 21.028 1.732 -1.635 1.00 82.44 87 TRP A CA 1
ATOM 600 C C . TRP A 1 87 ? 20.740 0.759 -2.783 1.00 82.44 87 TRP A C 1
ATOM 602 O O . TRP A 1 87 ? 21.626 0.425 -3.571 1.00 82.44 87 TRP A O 1
ATOM 612 N N . GLU A 1 88 ? 19.496 0.304 -2.907 1.00 76.06 88 GLU A N 1
ATOM 613 C CA . GLU A 1 88 ? 19.097 -0.608 -3.977 1.00 76.06 88 GLU A CA 1
ATOM 614 C C . GLU A 1 88 ?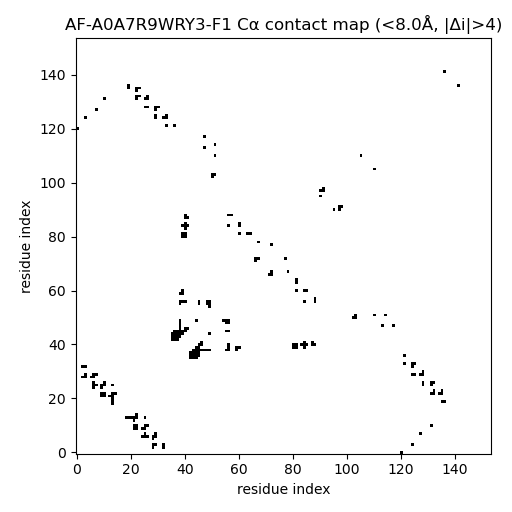 19.125 0.066 -5.348 1.00 76.06 88 GLU A C 1
ATOM 616 O O . GLU A 1 88 ? 19.647 -0.508 -6.303 1.00 76.06 88 GLU A O 1
ATOM 621 N N . THR A 1 89 ? 18.663 1.316 -5.425 1.00 79.44 89 THR A N 1
ATOM 622 C CA . THR A 1 89 ? 18.743 2.114 -6.653 1.00 79.44 89 THR A CA 1
ATOM 623 C C . THR A 1 89 ? 20.194 2.297 -7.079 1.00 79.44 89 THR A C 1
ATOM 625 O O . THR A 1 89 ? 20.528 2.022 -8.228 1.00 79.44 89 THR A O 1
ATOM 628 N N . TYR A 1 90 ? 21.079 2.669 -6.150 1.00 82.12 90 TYR A N 1
ATOM 629 C CA . TYR A 1 90 ? 22.508 2.825 -6.420 1.00 82.12 90 TYR A CA 1
ATOM 630 C C . TYR A 1 90 ? 23.144 1.548 -6.991 1.00 82.12 90 TYR A C 1
ATOM 632 O O . TYR A 1 90 ? 23.779 1.599 -8.049 1.00 82.12 90 TYR A O 1
ATOM 640 N N . LYS A 1 91 ? 22.926 0.391 -6.348 1.00 77.31 91 LYS A N 1
ATOM 641 C CA . LYS A 1 91 ? 23.445 -0.906 -6.824 1.00 77.31 91 LYS A CA 1
ATOM 642 C C . LYS A 1 91 ? 22.937 -1.259 -8.217 1.00 77.31 91 LYS A C 1
ATOM 644 O O . LYS A 1 91 ? 23.661 -1.834 -9.017 1.00 77.31 91 LYS A O 1
ATOM 649 N N . ARG A 1 92 ? 21.708 -0.868 -8.540 1.00 74.00 92 ARG A N 1
ATOM 650 C CA . ARG A 1 92 ? 21.077 -1.173 -9.824 1.00 74.00 92 ARG A CA 1
ATOM 651 C C . ARG A 1 92 ? 21.672 -0.408 -11.006 1.00 74.00 92 ARG A C 1
ATOM 653 O O . ARG A 1 92 ? 21.610 -0.900 -12.132 1.00 74.00 92 ARG A O 1
ATOM 660 N N . PHE A 1 93 ? 22.226 0.781 -10.760 1.00 76.06 93 PHE A N 1
ATOM 661 C CA . PHE A 1 93 ? 22.944 1.566 -11.769 1.00 76.06 93 PHE A CA 1
ATOM 662 C C . PHE A 1 93 ? 24.440 1.232 -11.829 1.00 76.06 93 PHE A C 1
ATOM 664 O O . PHE A 1 93 ? 25.028 1.345 -12.902 1.00 76.06 93 PHE A O 1
ATOM 671 N N . THR A 1 94 ? 25.049 0.823 -10.712 1.00 76.94 94 THR A N 1
ATOM 672 C CA . THR A 1 94 ? 26.496 0.550 -10.628 1.00 76.94 94 THR A CA 1
ATOM 673 C C . THR A 1 94 ? 26.878 -0.903 -10.892 1.00 76.94 94 THR A C 1
ATOM 675 O O . THR A 1 94 ? 27.953 -1.146 -11.431 1.00 76.94 94 THR A O 1
ATOM 678 N N . ASP A 1 95 ? 25.998 -1.860 -10.599 1.00 74.06 95 ASP A N 1
ATOM 679 C CA . ASP A 1 95 ? 26.202 -3.281 -10.880 1.00 74.06 95 ASP A CA 1
ATOM 680 C C . ASP A 1 95 ? 24.991 -3.885 -11.621 1.00 74.06 95 ASP A C 1
ATOM 682 O O . ASP A 1 95 ? 24.096 -4.487 -11.014 1.00 74.06 95 ASP A O 1
ATOM 686 N N . PRO A 1 96 ? 24.940 -3.754 -12.960 1.00 60.97 96 PRO A N 1
ATOM 687 C CA . PRO A 1 96 ? 23.871 -4.325 -13.775 1.00 60.97 96 PRO A CA 1
ATOM 688 C C . PRO A 1 96 ? 23.806 -5.860 -13.737 1.00 60.97 96 PRO A C 1
ATOM 690 O O . PRO A 1 96 ? 22.777 -6.414 -14.123 1.00 60.97 96 PRO A O 1
ATOM 693 N N . LEU A 1 97 ? 24.871 -6.545 -13.290 1.00 58.72 97 LEU A N 1
ATOM 694 C CA . LEU A 1 97 ? 24.930 -8.009 -13.168 1.00 58.72 97 LEU A CA 1
ATOM 695 C C . LEU A 1 97 ? 24.193 -8.513 -11.919 1.00 58.72 97 LEU A C 1
ATOM 697 O O . LEU A 1 97 ? 23.783 -9.672 -11.879 1.00 58.72 97 LEU A O 1
ATOM 701 N N . SER A 1 98 ? 23.954 -7.639 -10.933 1.00 59.75 98 SER A N 1
ATOM 702 C CA . SER A 1 98 ? 23.129 -7.937 -9.753 1.00 59.75 98 SER A CA 1
ATOM 703 C C . SER A 1 98 ? 21.637 -8.127 -10.078 1.00 59.75 98 SER A C 1
ATOM 705 O O . SER A 1 98 ? 20.868 -8.627 -9.253 1.00 59.75 98 SER A O 1
ATOM 707 N N . VAL A 1 99 ? 21.216 -7.756 -11.292 1.00 63.09 99 VAL A N 1
ATOM 708 C CA . VAL A 1 99 ? 19.849 -7.918 -11.790 1.00 63.09 99 VAL A CA 1
ATOM 709 C C . VAL A 1 99 ? 19.797 -9.145 -12.712 1.00 63.09 99 VAL A C 1
ATOM 711 O O . VAL A 1 99 ? 20.555 -9.197 -13.680 1.00 63.09 99 VAL A O 1
ATOM 714 N N . PRO A 1 100 ? 18.902 -10.129 -12.478 1.00 61.88 100 PRO A N 1
ATOM 715 C CA . PRO A 1 100 ? 18.843 -11.346 -13.284 1.00 61.88 100 PRO A CA 1
ATOM 716 C C . PRO A 1 100 ? 18.771 -11.045 -14.795 1.00 61.88 100 PRO A C 1
ATOM 718 O O . PRO A 1 100 ? 17.990 -10.177 -15.194 1.00 61.88 100 PRO A O 1
ATOM 721 N N . PRO A 1 101 ? 19.482 -11.783 -15.670 1.00 59.72 101 PRO A N 1
ATOM 722 C CA . PRO A 1 101 ? 19.535 -11.507 -17.116 1.00 59.72 101 PRO A CA 1
ATOM 723 C C . PRO A 1 101 ? 18.166 -11.464 -17.819 1.00 59.72 101 PRO A C 1
ATOM 725 O O . PRO A 1 101 ? 18.008 -10.845 -18.871 1.00 59.72 101 PRO A O 1
ATOM 728 N N . ASN A 1 102 ? 17.154 -12.104 -17.227 1.00 64.62 102 ASN A N 1
ATOM 729 C CA . ASN A 1 102 ? 15.784 -12.154 -17.738 1.00 64.62 102 ASN A CA 1
ATOM 730 C C . ASN A 1 102 ? 14.835 -11.136 -17.082 1.00 64.62 102 ASN A C 1
ATOM 732 O O . ASN A 1 102 ? 13.669 -11.070 -17.454 1.00 64.62 102 ASN A O 1
ATOM 736 N N . TYR A 1 103 ? 15.310 -10.314 -16.145 1.00 64.38 103 TYR A N 1
ATOM 737 C CA . TYR A 1 103 ? 14.470 -9.411 -15.353 1.00 64.38 103 TYR A CA 1
ATOM 738 C C . TYR A 1 103 ? 13.740 -8.351 -16.198 1.00 64.38 103 TYR A C 1
ATOM 740 O O . TYR A 1 103 ? 12.632 -7.946 -15.865 1.00 64.38 103 TYR A O 1
ATOM 748 N N . TYR A 1 104 ? 14.326 -7.936 -17.328 1.00 65.00 104 TYR A N 1
ATOM 749 C CA . TYR A 1 104 ? 13.705 -6.998 -18.279 1.00 65.00 104 TYR A CA 1
ATOM 750 C C . TYR A 1 104 ? 13.130 -7.673 -19.531 1.00 65.00 104 TYR A C 1
ATOM 752 O O . TYR A 1 104 ? 12.572 -6.990 -20.396 1.00 65.00 104 TYR A O 1
ATOM 760 N N . ARG A 1 105 ? 13.255 -9.003 -19.651 1.00 70.94 105 ARG A N 1
ATOM 761 C CA . ARG A 1 105 ? 12.753 -9.781 -20.794 1.00 70.94 105 ARG A CA 1
ATOM 762 C C . ARG A 1 105 ? 11.270 -10.096 -20.612 1.00 70.94 105 ARG A C 1
ATOM 764 O O . ARG A 1 105 ? 10.864 -11.246 -20.512 1.00 70.94 105 ARG A O 1
ATOM 771 N N . ILE A 1 106 ? 10.474 -9.038 -20.560 1.00 77.38 106 ILE A N 1
ATOM 772 C CA . ILE A 1 106 ? 9.014 -9.089 -20.488 1.00 77.38 106 ILE A CA 1
ATOM 773 C C . ILE A 1 106 ? 8.456 -8.449 -21.749 1.00 77.38 106 ILE A C 1
ATOM 775 O O . ILE A 1 106 ? 8.778 -7.297 -22.061 1.00 77.38 106 ILE A O 1
ATOM 779 N N . THR A 1 107 ? 7.629 -9.209 -22.465 1.00 84.25 107 THR A N 1
ATOM 780 C CA . THR A 1 107 ? 6.923 -8.743 -23.664 1.00 84.25 107 THR A CA 1
ATOM 781 C C . THR A 1 107 ? 5.995 -7.576 -23.324 1.00 84.25 107 THR A C 1
ATOM 783 O O . THR A 1 107 ? 5.551 -7.430 -22.183 1.00 84.25 107 THR A O 1
ATOM 786 N N . THR A 1 108 ? 5.652 -6.747 -24.311 1.00 83.00 108 THR A N 1
ATOM 787 C CA . THR A 1 108 ? 4.721 -5.622 -24.116 1.00 83.00 108 THR A CA 1
ATOM 788 C C . THR A 1 108 ? 3.379 -6.084 -23.544 1.00 83.00 108 THR A C 1
ATOM 790 O O . THR A 1 108 ? 2.864 -5.459 -22.622 1.00 83.00 108 THR A O 1
ATOM 793 N N . ALA A 1 109 ? 2.859 -7.225 -24.010 1.00 84.56 109 ALA A N 1
ATOM 794 C CA . ALA A 1 109 ? 1.635 -7.822 -23.479 1.00 84.56 109 ALA A CA 1
ATOM 795 C C . ALA A 1 109 ? 1.768 -8.180 -21.989 1.00 84.56 109 ALA A C 1
ATOM 797 O O . ALA A 1 109 ? 0.911 -7.811 -21.189 1.00 84.56 109 ALA A O 1
ATOM 798 N N . GLN A 1 110 ? 2.872 -8.819 -21.585 1.00 84.50 110 GLN A N 1
ATOM 799 C CA . GLN A 1 110 ? 3.122 -9.134 -20.174 1.00 84.50 110 GLN A CA 1
ATOM 800 C C . GLN A 1 110 ? 3.266 -7.872 -19.316 1.00 84.50 110 GLN A C 1
ATOM 802 O O . GLN A 1 110 ? 2.753 -7.844 -18.202 1.00 84.50 110 GLN A O 1
ATOM 807 N N . ARG A 1 111 ? 3.910 -6.813 -19.826 1.00 81.69 111 ARG A N 1
ATOM 808 C CA . ARG A 1 111 ? 4.017 -5.530 -19.109 1.00 81.69 111 ARG A CA 1
ATOM 809 C C . ARG A 1 111 ? 2.652 -4.904 -18.850 1.00 81.69 111 ARG A C 1
ATOM 811 O O . ARG A 1 111 ? 2.422 -4.431 -17.742 1.00 81.69 111 ARG A O 1
ATOM 818 N N . VAL A 1 112 ? 1.760 -4.925 -19.841 1.00 84.94 112 VAL A N 1
ATOM 819 C CA . VAL A 1 112 ? 0.388 -4.420 -19.686 1.00 84.94 112 VAL A CA 1
ATOM 820 C C . VAL A 1 112 ? -0.375 -5.266 -18.671 1.00 84.94 112 VAL A C 1
ATOM 822 O O . VAL A 1 112 ? -0.911 -4.712 -17.722 1.00 84.94 112 VAL A O 1
ATOM 825 N N . VAL A 1 113 ? -0.350 -6.597 -18.791 1.00 88.25 113 VAL A N 1
ATOM 826 C CA . VAL A 1 113 ? -1.038 -7.497 -17.845 1.00 88.25 113 VAL A CA 1
ATOM 827 C C . VAL A 1 113 ? -0.549 -7.291 -16.408 1.00 88.25 113 VAL A C 1
ATOM 829 O O . VAL A 1 113 ? -1.362 -7.141 -15.498 1.00 88.25 113 VAL A O 1
ATOM 832 N N . ILE A 1 114 ? 0.769 -7.237 -16.197 1.00 86.50 114 ILE A N 1
ATOM 833 C CA . ILE A 1 114 ? 1.366 -7.027 -14.871 1.00 86.50 114 ILE A CA 1
ATOM 834 C C . ILE A 1 114 ? 1.032 -5.628 -14.343 1.00 86.50 114 ILE A C 1
ATOM 836 O O . ILE A 1 114 ? 0.632 -5.497 -13.190 1.00 86.50 114 ILE A O 1
ATOM 840 N N . GLY A 1 115 ? 1.165 -4.589 -15.173 1.00 85.44 11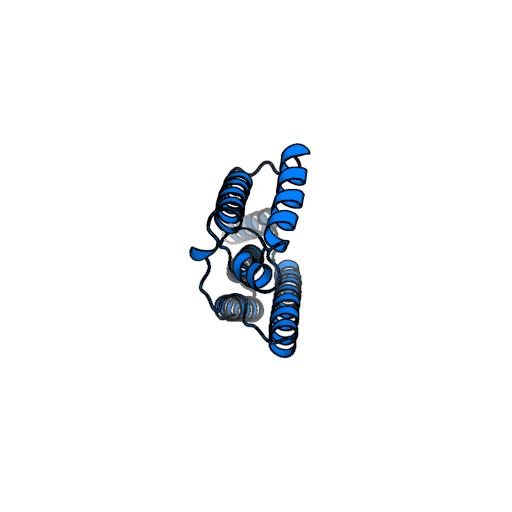5 GLY A N 1
ATOM 841 C CA . GLY A 1 115 ? 0.870 -3.209 -14.790 1.00 85.44 115 GLY A CA 1
ATOM 842 C C . GLY A 1 115 ? -0.599 -3.007 -14.420 1.00 85.44 115 GLY A C 1
ATOM 843 O O . GLY A 1 115 ? -0.897 -2.462 -13.359 1.00 85.44 115 GLY A O 1
ATOM 844 N N . THR A 1 116 ? -1.521 -3.507 -15.245 1.00 87.56 116 THR A N 1
ATOM 845 C CA . THR A 1 116 ? -2.962 -3.461 -14.973 1.00 87.56 116 THR A CA 1
ATOM 846 C C . THR A 1 116 ? -3.319 -4.282 -13.738 1.00 87.56 116 THR A C 1
ATOM 848 O O . THR A 1 116 ? -4.075 -3.800 -12.901 1.00 87.56 116 THR A O 1
ATOM 851 N N . GLY A 1 117 ? -2.753 -5.482 -13.572 1.00 90.00 117 GLY A N 1
ATOM 852 C CA . GLY A 1 117 ? -2.974 -6.303 -12.379 1.00 90.00 117 GLY A CA 1
ATOM 853 C C . GLY A 1 117 ? -2.472 -5.631 -11.099 1.00 90.00 117 GLY A C 1
ATOM 854 O O . GLY A 1 117 ? -3.146 -5.673 -10.075 1.00 90.00 117 GLY A O 1
ATOM 855 N N . TYR A 1 118 ? -1.324 -4.958 -11.165 1.00 88.12 118 TYR A N 1
ATOM 856 C CA . TYR A 1 118 ? -0.748 -4.210 -10.050 1.00 88.12 118 TYR A CA 1
ATOM 857 C C . TYR A 1 118 ? -1.612 -3.008 -9.648 1.00 88.12 118 TYR A C 1
ATOM 859 O O . TYR A 1 118 ? -1.997 -2.896 -8.486 1.00 88.12 118 TYR A O 1
ATOM 867 N N . VAL A 1 119 ? -1.986 -2.149 -10.604 1.00 88.19 119 VAL A N 1
ATOM 868 C CA . VAL A 1 119 ? -2.861 -0.992 -10.335 1.00 88.19 119 VAL A CA 1
ATOM 869 C C . VAL A 1 119 ? -4.251 -1.448 -9.887 1.00 88.19 119 VAL A C 1
ATOM 871 O O . VAL A 1 119 ? -4.806 -0.893 -8.941 1.00 88.19 119 VAL A O 1
ATOM 874 N N . GLY A 1 120 ? -4.792 -2.494 -10.515 1.00 93.12 120 GLY A N 1
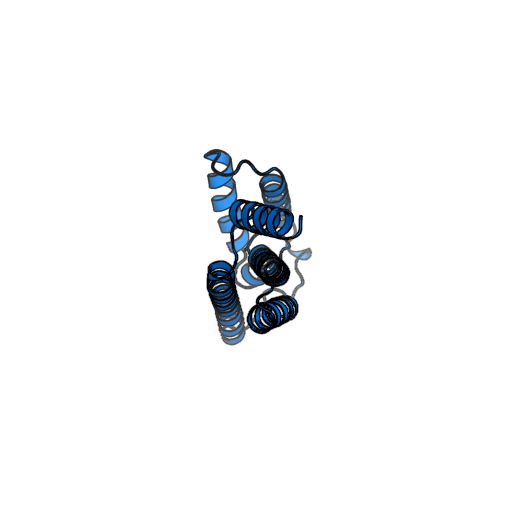ATOM 875 C CA . GLY A 1 120 ? -6.071 -3.091 -10.141 1.00 93.12 120 GLY A CA 1
ATOM 876 C C . GLY A 1 120 ? -6.063 -3.640 -8.716 1.00 93.12 120 GLY A C 1
ATOM 877 O O . GLY A 1 120 ? -7.009 -3.408 -7.970 1.00 93.12 120 GLY A O 1
ATOM 878 N N . LEU A 1 121 ? -4.980 -4.304 -8.299 1.00 92.25 121 LEU A N 1
ATOM 879 C CA . LEU A 1 121 ? -4.835 -4.804 -6.933 1.00 92.25 121 LEU A CA 1
ATOM 880 C C . LEU A 1 121 ? -4.745 -3.666 -5.909 1.00 92.25 121 LEU A C 1
ATOM 882 O O . LEU A 1 121 ? -5.391 -3.751 -4.868 1.00 92.25 121 LEU A O 1
ATOM 886 N N . ILE A 1 122 ? -3.990 -2.601 -6.203 1.00 91.69 122 ILE A N 1
ATOM 887 C CA . ILE A 1 122 ? -3.930 -1.405 -5.345 1.00 91.69 122 ILE A CA 1
ATOM 888 C C . ILE A 1 122 ? -5.328 -0.800 -5.194 1.00 91.69 122 ILE A C 1
ATOM 890 O O . ILE A 1 122 ? -5.774 -0.566 -4.074 1.00 91.69 122 ILE A O 1
ATOM 894 N N . GLY A 1 123 ? -6.039 -0.596 -6.307 1.00 92.62 123 GLY A N 1
ATOM 895 C CA . GLY A 1 123 ? -7.397 -0.051 -6.295 1.00 92.62 123 GLY A CA 1
ATOM 896 C C . GLY A 1 123 ? -8.376 -0.923 -5.507 1.00 92.62 123 GLY A C 1
ATOM 897 O O . GLY A 1 123 ? -9.131 -0.409 -4.686 1.00 92.62 123 GLY A O 1
ATOM 898 N N . ALA A 1 124 ? -8.323 -2.244 -5.693 1.00 93.94 124 ALA A N 1
ATOM 899 C CA . ALA A 1 124 ? -9.164 -3.187 -4.960 1.00 93.94 124 ALA A CA 1
ATOM 900 C C . ALA A 1 124 ? -8.882 -3.172 -3.449 1.00 93.94 124 ALA A C 1
ATOM 902 O O . ALA A 1 124 ? -9.818 -3.196 -2.654 1.00 93.94 124 ALA A O 1
ATOM 903 N N . LEU A 1 125 ? -7.609 -3.106 -3.047 1.00 93.25 125 LEU A N 1
ATOM 904 C CA . LEU A 1 125 ? -7.212 -3.021 -1.640 1.00 93.25 125 LEU A CA 1
ATOM 905 C C . LEU A 1 125 ? -7.630 -1.697 -0.998 1.00 93.25 125 LEU A C 1
ATOM 907 O O . LEU A 1 125 ? -8.142 -1.715 0.115 1.00 93.25 125 LEU A O 1
ATOM 911 N N . LEU A 1 126 ? -7.452 -0.570 -1.694 1.00 94.25 126 LEU A N 1
ATOM 912 C CA . LEU A 1 126 ? -7.900 0.741 -1.213 1.00 94.25 126 LEU A CA 1
ATOM 913 C C . LEU A 1 126 ? -9.415 0.768 -1.011 1.00 94.25 126 LEU A C 1
ATOM 915 O O . LEU A 1 126 ? -9.883 1.230 0.024 1.00 94.25 126 LEU A O 1
ATOM 919 N N . LEU A 1 127 ? -10.172 0.228 -1.970 1.00 95.50 127 LEU A N 1
ATOM 920 C CA . LEU A 1 127 ? -11.623 0.123 -1.863 1.00 95.50 127 LEU A CA 1
ATOM 921 C C . LEU A 1 127 ? -12.031 -0.775 -0.688 1.00 95.50 127 LEU A C 1
ATOM 923 O O . LEU A 1 127 ? -12.896 -0.403 0.096 1.00 95.50 127 LEU A O 1
ATOM 927 N N . ALA A 1 128 ?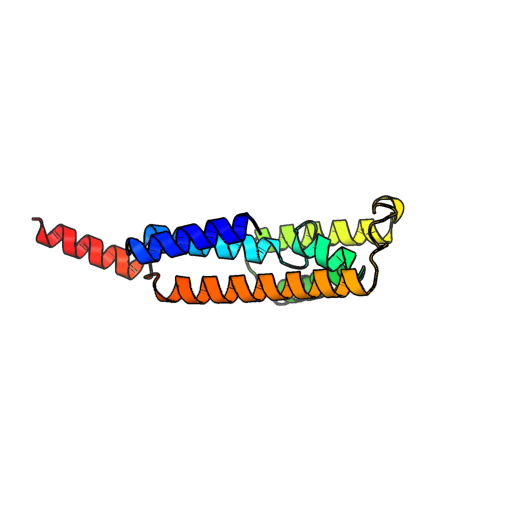 -11.410 -1.949 -0.552 1.00 94.31 128 ALA A N 1
ATOM 928 C CA . ALA A 1 128 ? -11.714 -2.876 0.534 1.00 94.31 128 ALA A CA 1
ATOM 929 C C . ALA A 1 128 ? -11.403 -2.272 1.912 1.00 94.31 128 ALA A C 1
ATOM 931 O O . ALA A 1 128 ? -12.207 -2.414 2.831 1.00 94.31 128 ALA A O 1
ATOM 932 N N . GLN A 1 129 ? -10.276 -1.566 2.038 1.00 95.44 129 GLN A N 1
ATOM 933 C CA . GLN A 1 129 ? -9.900 -0.867 3.262 1.00 95.44 129 GLN A CA 1
ATOM 934 C C . GLN A 1 129 ? -10.884 0.258 3.583 1.00 95.44 129 GLN A C 1
ATOM 936 O O . GLN A 1 129 ? -11.378 0.316 4.698 1.00 95.44 129 GLN A O 1
ATOM 941 N N . ASP A 1 130 ? -11.236 1.104 2.610 1.00 95.19 130 ASP A N 1
ATOM 942 C CA . ASP A 1 130 ? -12.213 2.182 2.814 1.00 95.19 130 ASP A CA 1
ATOM 943 C C . ASP A 1 130 ? -13.576 1.638 3.267 1.00 95.19 130 ASP A C 1
ATOM 945 O O . ASP A 1 130 ? -14.169 2.140 4.220 1.00 95.19 130 ASP A O 1
ATOM 949 N N . LEU A 1 131 ? -14.052 0.560 2.637 1.00 94.44 131 LEU A N 1
ATOM 950 C CA . LEU A 1 131 ? -15.295 -0.095 3.037 1.00 94.44 131 LEU A CA 1
ATOM 951 C C . LEU A 1 131 ? -15.213 -0.654 4.459 1.00 94.44 131 LEU A C 1
ATOM 953 O O . LEU A 1 131 ? -16.142 -0.458 5.232 1.00 94.44 131 LEU A O 1
ATOM 957 N N . ASN A 1 132 ? -14.114 -1.318 4.812 1.00 94.94 132 ASN A N 1
ATOM 958 C CA . ASN A 1 132 ? -13.909 -1.887 6.141 1.00 94.94 132 ASN A CA 1
ATOM 959 C C . ASN A 1 132 ? -13.814 -0.800 7.225 1.00 94.94 132 ASN A C 1
ATOM 961 O O . ASN A 1 132 ? -14.470 -0.893 8.264 1.00 94.94 132 ASN A O 1
ATOM 965 N N . HIS A 1 133 ? -13.054 0.259 6.952 1.00 92.94 133 HIS A N 1
ATOM 966 C CA . HIS A 1 133 ? -12.779 1.346 7.884 1.00 92.94 133 HIS A CA 1
ATOM 967 C C . HIS A 1 133 ? -14.045 2.118 8.279 1.00 92.94 133 HIS A C 1
ATOM 969 O O . HIS A 1 133 ? -14.183 2.540 9.423 1.00 92.94 133 HIS A O 1
ATOM 975 N N . ARG A 1 134 ? -15.030 2.235 7.376 1.00 92.62 134 ARG A N 1
ATOM 976 C CA . ARG A 1 134 ? -16.332 2.871 7.665 1.00 92.62 134 ARG A CA 1
ATOM 977 C C . ARG A 1 134 ? -17.116 2.205 8.801 1.00 92.62 134 ARG A C 1
ATOM 979 O O . ARG A 1 134 ? -17.949 2.864 9.418 1.00 92.62 134 ARG A O 1
ATOM 986 N N . TYR A 1 135 ? -16.881 0.920 9.067 1.00 91.94 135 TYR A N 1
ATOM 987 C CA . TYR A 1 135 ? -17.549 0.170 10.138 1.00 91.94 135 TYR A CA 1
ATOM 988 C C . TYR A 1 135 ? -16.700 0.044 11.409 1.00 91.94 135 TYR A C 1
ATOM 990 O O . TYR A 1 135 ? -17.193 -0.415 12.448 1.00 91.94 135 TYR A O 1
ATOM 998 N N . GLN A 1 136 ? -15.433 0.455 11.344 1.00 91.00 136 GLN A N 1
ATOM 999 C CA . GLN A 1 136 ? -14.526 0.439 12.477 1.00 91.00 136 GLN A CA 1
ATOM 1000 C C . GLN A 1 136 ? -14.759 1.673 13.352 1.00 91.00 136 GLN A C 1
ATOM 1002 O O . GLN A 1 136 ? -14.648 2.816 12.911 1.00 91.00 136 GLN A O 1
ATOM 1007 N N . LYS A 1 137 ? -15.071 1.444 14.627 1.00 91.25 137 LYS A N 1
ATOM 1008 C CA . LYS A 1 137 ? -15.225 2.517 15.608 1.00 91.25 137 LYS A CA 1
ATOM 1009 C C . LYS A 1 137 ? -13.859 2.982 16.118 1.00 91.25 137 LYS A C 1
ATOM 1011 O O . LYS A 1 137 ? -12.955 2.160 16.297 1.00 91.25 137 LYS A O 1
ATOM 1016 N N . PRO A 1 138 ? -13.718 4.276 16.435 1.00 90.00 138 PRO A N 1
ATOM 1017 C CA . PRO A 1 138 ? -12.502 4.783 17.045 1.00 90.00 138 PRO A CA 1
ATOM 1018 C C . PRO A 1 138 ? -12.360 4.283 18.503 1.00 90.00 138 PRO A C 1
ATOM 1020 O O . PRO A 1 138 ? -13.374 4.010 19.167 1.00 90.00 138 PRO A O 1
ATOM 1023 N N . PRO A 1 139 ? -11.125 4.143 19.026 1.00 86.00 139 PRO A N 1
ATOM 1024 C CA . PRO A 1 139 ? -10.862 3.546 20.339 1.00 86.00 139 PRO A CA 1
ATOM 1025 C C . PRO A 1 139 ? -11.584 4.239 21.497 1.00 86.00 139 PRO A C 1
ATOM 1027 O O . PRO A 1 139 ? -12.011 3.586 22.447 1.00 86.00 139 PRO A O 1
ATOM 1030 N N . GLU A 1 140 ? -11.765 5.554 21.416 1.00 89.69 140 GLU A N 1
ATOM 1031 C CA . GLU A 1 140 ? -12.388 6.365 22.463 1.00 89.69 140 GLU A CA 1
ATOM 1032 C C . GLU A 1 140 ? -13.862 5.991 22.647 1.00 89.69 140 GLU A C 1
ATOM 1034 O O . GLU A 1 140 ? -14.357 5.909 23.774 1.00 89.69 140 GLU A O 1
ATOM 1039 N N . VAL A 1 141 ? -14.554 5.711 21.539 1.00 90.06 141 VAL A N 1
ATOM 1040 C CA . VAL A 1 141 ? -15.955 5.274 21.549 1.00 90.06 141 VAL A CA 1
ATOM 1041 C C . VAL A 1 141 ? -16.066 3.872 22.144 1.00 90.06 141 VAL A C 1
ATOM 1043 O O . VAL A 1 141 ? -16.936 3.636 22.977 1.00 90.06 141 VAL A O 1
ATOM 1046 N N . LEU A 1 142 ? -15.150 2.966 21.791 1.00 89.19 142 LEU A N 1
ATOM 1047 C CA . LEU A 1 142 ? -15.131 1.598 22.321 1.00 89.19 142 LEU A CA 1
ATOM 1048 C C . LEU A 1 142 ? -14.857 1.563 23.828 1.00 89.19 142 LEU A C 1
ATOM 1050 O O . LEU A 1 142 ? -15.513 0.825 24.562 1.00 89.19 142 LEU A O 1
ATOM 1054 N N . ILE A 1 143 ? -13.916 2.381 24.306 1.00 90.19 143 ILE A N 1
ATOM 1055 C CA . ILE A 1 143 ? -13.608 2.495 25.737 1.00 90.19 143 ILE A CA 1
ATOM 1056 C C . ILE A 1 143 ? -14.820 3.029 26.504 1.00 90.19 143 ILE A C 1
ATOM 1058 O O . ILE A 1 143 ? -15.105 2.541 27.598 1.00 90.19 143 ILE A O 1
ATOM 1062 N N . ARG A 1 144 ? -15.542 4.006 25.942 1.00 90.94 144 ARG A N 1
ATOM 1063 C CA . ARG A 1 144 ? -16.763 4.543 26.552 1.00 90.94 144 ARG A CA 1
ATOM 1064 C C . ARG A 1 144 ? -17.864 3.486 26.643 1.00 90.94 144 ARG A C 1
ATOM 1066 O O . ARG A 1 144 ? -18.342 3.241 27.743 1.00 90.94 144 ARG A O 1
ATOM 1073 N N . GLU A 1 145 ? -18.190 2.813 25.539 1.00 90.19 145 GLU A N 1
ATOM 1074 C CA . GLU A 1 145 ? -19.211 1.750 25.510 1.00 90.19 145 GLU A CA 1
ATOM 1075 C C . GLU A 1 145 ? -18.878 0.609 26.484 1.00 90.19 145 GLU A C 1
ATOM 1077 O O . GLU A 1 145 ? -19.756 0.072 27.157 1.00 90.19 145 GLU A O 1
ATOM 1082 N N . ASN A 1 146 ? -17.598 0.240 26.593 1.00 89.06 146 ASN A N 1
ATOM 1083 C CA . ASN A 1 146 ? -17.169 -0.805 27.519 1.00 89.06 146 ASN A CA 1
ATOM 1084 C C . ASN A 1 146 ? -17.278 -0.365 28.989 1.00 89.06 146 ASN A C 1
ATOM 1086 O O . ASN A 1 146 ? -17.657 -1.162 29.845 1.00 89.06 146 ASN A O 1
ATOM 1090 N N . LYS A 1 147 ? -16.977 0.907 29.288 1.00 88.94 147 LYS A N 1
ATOM 1091 C CA . LYS A 1 147 ? -17.194 1.477 30.626 1.00 88.94 147 LYS A CA 1
ATOM 1092 C C . LYS A 1 147 ? -18.678 1.513 30.980 1.00 88.94 147 LYS A C 1
ATOM 1094 O O . LYS A 1 147 ? -19.025 1.076 32.066 1.00 88.94 147 LYS A O 1
ATOM 1099 N N . GLU A 1 148 ? -19.535 1.997 30.083 1.00 89.75 148 GLU A N 1
ATOM 1100 C CA . GLU A 1 148 ? -20.993 2.058 30.286 1.00 89.75 148 GLU A CA 1
ATOM 1101 C C . GLU A 1 148 ? -21.573 0.674 30.608 1.00 89.75 148 GLU A C 1
ATOM 1103 O O . GLU A 1 148 ? -22.205 0.510 31.649 1.00 89.75 148 GLU A O 1
ATOM 1108 N N . LYS A 1 149 ? -21.235 -0.352 29.815 1.00 88.38 149 LYS A N 1
ATOM 1109 C CA . LYS A 1 149 ? -21.628 -1.744 30.099 1.00 88.38 149 LYS A CA 1
ATOM 1110 C C . LYS A 1 149 ? -21.145 -2.253 31.456 1.00 88.38 149 LYS A C 1
ATOM 1112 O O . LYS A 1 149 ? -21.838 -3.034 32.096 1.00 88.38 149 LYS A O 1
ATOM 1117 N N . SER A 1 150 ? -19.953 -1.848 31.896 1.00 84.50 150 SER A N 1
ATOM 1118 C CA . SER A 1 150 ? -19.429 -2.248 33.207 1.00 84.50 150 SER A CA 1
ATOM 1119 C C . SER A 1 150 ? -20.241 -1.667 34.363 1.00 84.50 150 SER A C 1
ATOM 1121 O O . SER A 1 150 ? -20.335 -2.326 35.391 1.00 84.50 150 SER A O 1
ATOM 1123 N N . TRP A 1 151 ? -20.796 -0.461 34.214 1.00 83.69 151 TRP A N 1
ATOM 1124 C CA . TRP A 1 151 ? -21.637 0.166 35.237 1.00 83.69 151 TRP A CA 1
ATOM 1125 C C . TRP A 1 151 ? -23.041 -0.439 35.291 1.00 83.69 151 TRP A C 1
ATOM 1127 O O . TRP A 1 151 ? -23.594 -0.553 36.373 1.00 83.69 151 TRP A O 1
ATOM 1137 N N . GLU A 1 152 ? -23.604 -0.858 34.154 1.00 87.06 152 GLU A N 1
ATOM 1138 C CA . GLU A 1 152 ? -24.920 -1.522 34.101 1.00 87.06 152 GLU A CA 1
ATOM 1139 C C . GLU A 1 152 ? -24.935 -2.910 34.762 1.00 87.06 152 GLU A C 1
ATOM 1141 O O . GLU A 1 152 ? -25.994 -3.411 35.132 1.00 87.06 152 GLU A O 1
ATOM 1146 N N . MET A 1 153 ? -23.769 -3.549 34.886 1.00 79.06 153 MET A N 1
ATOM 1147 C CA . MET A 1 153 ? -23.621 -4.874 35.499 1.00 79.06 153 MET A CA 1
ATOM 1148 C C . MET A 1 153 ? -23.355 -4.837 37.016 1.00 79.06 153 MET A C 1
ATOM 1150 O O . MET A 1 153 ? -23.193 -5.905 37.610 1.00 79.06 153 MET A O 1
ATOM 1154 N N . MET A 1 154 ? -23.268 -3.649 37.629 1.00 76.19 154 MET A N 1
ATOM 1155 C CA . MET A 1 154 ? -23.073 -3.441 39.076 1.00 76.19 154 MET A CA 1
ATOM 1156 C C . MET A 1 154 ? -24.389 -3.071 39.756 1.00 76.19 154 MET A C 1
ATOM 1158 O O . MET A 1 154 ? -24.606 -3.572 40.881 1.00 76.19 154 MET A O 1
#

Foldseek 3Di:
DVLLVVLLVLLVVCVVVVDLVSLVVSLVSLVVVLVLLQCAAPRVVVLLVCLLDLCSLVVSLVVLVVCVVVVVDPDPVSVVRSVRSVVRNVCVVVPVVVQPPCSNVADPVRNCVSVCVSVVSSVVSVVSSVVSVVSRDDPVVVVVVVVVVVVVVD

Mean predicted aligned error: 8.69 Å

pLDDT: mean 84.6, std 9.39, range [58.72, 96.81]

Sequence (154 aa):
ALGSVGAGAVAVAAHMTQSQLLFAVADFGFMVNLFNLMPIGSMDGGRIAGALSKWSHVAGLGMGGALAFTGAVGNPIFYLILLSGGWETYKRFTDPLSVPPNYYRITTAQRVVIGTGYVGLIGALLLAQDLNHRYQKPPEVLIRENKEKSWEMM

Organism: NCBI:txid1486917